Protein AF-A0A314LBD5-F1 (afdb_monomer)

Sequence (131 aa):
MSNSSIKSTTIFKVNVGLRESNPDAYTPKMISIGPYHNKKPQLGSMEKYKLLYLQRFLKRKTEIDVKSCISEIEKLKDEALKCYDDNLDSDIVVKFSQMLLLDGCFIVEFIRERCGRKPREEDEIINREWM

Secondary structure (DSSP, 8-state):
----------B-PPPHHHHHH-HHHHS-SS---SGGGTT-HHHHHHHHHHHHHHHHHHHH-TT--HHHHHHHHHHHHHHHHHTBSS---HHHHHHHHHHHHHHHHHHHHHHHHHTT-S-TT---SS-GGG-

Structure (mmCIF, N/CA/C/O backbone):
data_AF-A0A314LBD5-F1
#
_entry.id   AF-A0A314LBD5-F1
#
loop_
_atom_site.group_PDB
_atom_site.id
_atom_site.type_symbol
_atom_site.label_atom_id
_atom_site.label_alt_id
_atom_site.label_comp_id
_atom_site.label_asym_id
_atom_site.label_entity_id
_atom_site.label_seq_id
_atom_site.pdbx_PDB_ins_code
_atom_site.Cartn_x
_atom_site.Cartn_y
_atom_site.Cartn_z
_atom_site.occupancy
_atom_site.B_iso_or_equiv
_atom_site.auth_seq_id
_atom_site.auth_comp_id
_atom_site.auth_asym_id
_atom_site.auth_atom_id
_atom_site.pdbx_PDB_model_num
ATOM 1 N N . MET A 1 1 ? 36.199 -7.473 9.256 1.00 36.94 1 MET A N 1
ATOM 2 C CA . MET A 1 1 ? 35.581 -8.074 8.056 1.00 36.94 1 MET A CA 1
ATOM 3 C C . MET A 1 1 ? 34.086 -7.877 8.198 1.00 36.94 1 MET A C 1
ATOM 5 O O . MET A 1 1 ? 33.525 -8.327 9.187 1.00 36.94 1 MET A O 1
ATOM 9 N N . SER A 1 2 ? 33.485 -7.063 7.335 1.00 48.09 2 SER A N 1
ATOM 10 C CA . SER A 1 2 ? 32.067 -6.717 7.406 1.00 48.09 2 SER A CA 1
ATOM 11 C C . SER A 1 2 ? 31.220 -7.965 7.165 1.00 48.09 2 SER A C 1
ATOM 13 O O . SER A 1 2 ? 31.370 -8.633 6.144 1.00 48.09 2 SER A O 1
ATOM 15 N N . ASN A 1 3 ? 30.327 -8.274 8.107 1.00 44.84 3 ASN A N 1
ATOM 16 C CA . ASN A 1 3 ? 29.221 -9.197 7.877 1.00 44.84 3 ASN A CA 1
ATOM 17 C C . ASN A 1 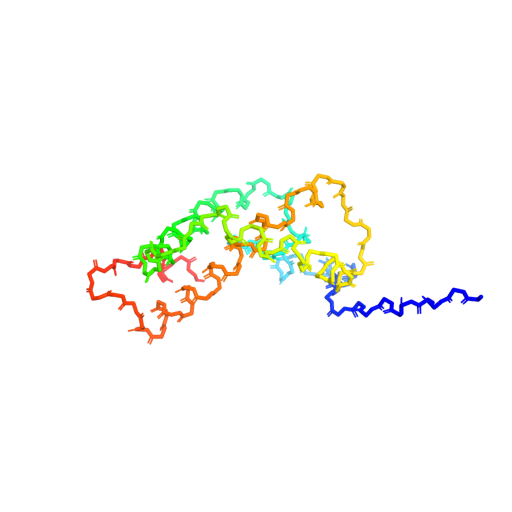3 ? 28.337 -8.572 6.792 1.00 44.84 3 ASN A C 1
ATOM 19 O O . ASN A 1 3 ? 27.473 -7.744 7.076 1.00 44.84 3 ASN A O 1
ATOM 23 N N . SER A 1 4 ? 28.609 -8.909 5.532 1.00 55.16 4 SER A N 1
ATOM 24 C CA . SER A 1 4 ? 27.705 -8.638 4.424 1.00 55.16 4 SER A CA 1
ATOM 25 C C . SER A 1 4 ? 26.430 -9.427 4.709 1.00 55.16 4 SER A C 1
ATOM 27 O O . SER A 1 4 ? 26.371 -10.638 4.512 1.00 55.16 4 SER A O 1
ATOM 29 N N . SER A 1 5 ? 25.432 -8.752 5.282 1.00 62.09 5 SER A N 1
ATOM 30 C CA . SER A 1 5 ? 24.070 -9.268 5.351 1.00 62.09 5 SER A CA 1
ATOM 31 C C . SER A 1 5 ? 23.662 -9.568 3.914 1.00 62.09 5 SER A C 1
ATOM 33 O O . SER A 1 5 ? 23.547 -8.652 3.100 1.00 62.09 5 SER A O 1
ATOM 35 N N . ILE A 1 6 ? 23.534 -10.854 3.588 1.00 58.91 6 ILE A N 1
ATOM 36 C CA . ILE A 1 6 ? 23.061 -11.306 2.283 1.00 58.91 6 ILE A CA 1
ATOM 37 C C . ILE A 1 6 ? 21.726 -10.601 2.036 1.00 58.91 6 ILE A C 1
ATOM 39 O O . ILE A 1 6 ? 20.779 -10.769 2.807 1.00 58.91 6 ILE A O 1
ATOM 43 N N . LYS A 1 7 ? 21.664 -9.775 0.987 1.00 63.12 7 LYS A N 1
ATOM 44 C CA . LYS A 1 7 ? 20.413 -9.177 0.521 1.00 63.12 7 LYS A CA 1
ATOM 45 C C . LYS A 1 7 ? 19.512 -10.335 0.086 1.00 63.12 7 LYS A C 1
ATOM 47 O O . LYS A 1 7 ? 19.768 -10.965 -0.935 1.00 63.12 7 LYS A O 1
ATOM 52 N N . SER A 1 8 ? 18.508 -10.670 0.895 1.00 76.06 8 SER A N 1
ATOM 53 C CA . SER A 1 8 ? 17.510 -11.682 0.545 1.00 76.06 8 SER A CA 1
ATOM 54 C C . SER A 1 8 ? 16.424 -11.017 -0.295 1.00 76.06 8 SER A C 1
ATOM 56 O O . SER A 1 8 ? 15.338 -10.698 0.184 1.00 76.06 8 SER A O 1
ATOM 58 N N . THR A 1 9 ? 16.758 -10.733 -1.553 1.00 87.88 9 THR A N 1
ATOM 59 C CA . THR A 1 9 ? 15.766 -10.286 -2.526 1.00 87.88 9 THR A CA 1
ATOM 60 C C . THR A 1 9 ? 14.771 -11.421 -2.764 1.00 87.88 9 THR A C 1
ATOM 62 O O . THR A 1 9 ? 15.164 -12.532 -3.119 1.00 87.88 9 THR A O 1
ATOM 65 N N . THR A 1 10 ? 13.481 -11.148 -2.585 1.00 92.94 10 THR A N 1
ATOM 66 C CA . THR A 1 10 ? 12.401 -12.142 -2.722 1.00 92.94 10 THR A CA 1
ATOM 67 C C . THR A 1 10 ? 11.248 -11.666 -3.606 1.00 92.94 10 THR A C 1
ATOM 69 O O . THR A 1 10 ? 10.443 -12.479 -4.052 1.00 92.94 10 THR A O 1
ATOM 72 N N . ILE A 1 11 ? 11.181 -10.367 -3.907 1.00 92.19 11 ILE A N 1
ATOM 73 C CA . ILE A 1 11 ? 10.164 -9.736 -4.744 1.00 92.19 11 ILE A CA 1
ATOM 74 C C . ILE A 1 11 ? 10.873 -9.102 -5.939 1.00 92.19 11 ILE A C 1
ATOM 76 O O . ILE A 1 11 ? 11.634 -8.146 -5.796 1.00 92.19 11 ILE A O 1
ATOM 80 N N . PHE A 1 12 ? 10.604 -9.636 -7.128 1.00 90.81 12 PHE A N 1
ATOM 81 C CA . PHE A 1 12 ? 11.258 -9.236 -8.373 1.00 90.81 12 PHE A CA 1
ATOM 82 C C . PHE A 1 12 ? 10.263 -8.572 -9.319 1.00 90.81 12 PHE A C 1
ATOM 84 O O . PHE A 1 12 ? 9.083 -8.934 -9.362 1.00 90.81 12 PHE A O 1
ATOM 91 N N . LYS A 1 13 ? 10.740 -7.619 -10.125 1.00 88.81 13 LYS A N 1
ATOM 92 C CA . LYS A 1 13 ? 9.973 -7.156 -11.284 1.00 88.81 13 LYS A CA 1
ATOM 93 C C . LYS A 1 13 ? 9.835 -8.291 -12.289 1.00 88.81 13 LYS A C 1
ATOM 95 O O . LYS A 1 13 ? 10.742 -9.099 -12.477 1.00 88.81 13 LYS A O 1
ATOM 100 N N . VAL A 1 14 ? 8.714 -8.292 -13.001 1.00 90.06 14 VAL A N 1
ATOM 101 C CA . VAL A 1 14 ? 8.562 -9.134 -14.188 1.00 90.06 14 VAL A CA 1
ATOM 102 C C . VAL A 1 14 ? 9.664 -8.776 -15.185 1.00 90.06 14 VAL A C 1
ATOM 104 O O . VAL A 1 14 ? 9.900 -7.594 -15.450 1.00 90.06 14 VAL A O 1
ATOM 107 N N . ASN A 1 15 ? 10.325 -9.801 -15.728 1.00 91.12 15 ASN A N 1
ATOM 108 C CA . ASN A 1 15 ? 11.359 -9.645 -16.744 1.00 91.12 15 ASN A CA 1
ATOM 109 C C . ASN A 1 15 ? 10.863 -8.770 -17.910 1.00 91.12 15 ASN A C 1
ATOM 111 O O . ASN A 1 15 ? 9.717 -8.896 -18.346 1.00 91.12 15 ASN A O 1
ATOM 115 N N . VAL A 1 16 ? 11.740 -7.903 -18.424 1.00 90.75 16 VAL A N 1
ATOM 116 C CA . VAL A 1 16 ? 11.403 -6.925 -19.469 1.00 90.75 16 VAL A CA 1
ATOM 117 C C . VAL A 1 16 ? 10.833 -7.595 -20.719 1.00 90.75 16 VAL A C 1
ATOM 119 O O . VAL A 1 16 ? 9.788 -7.163 -21.187 1.00 90.75 16 VAL A O 1
ATOM 122 N N . GLY A 1 17 ? 11.420 -8.699 -21.192 1.00 94.81 17 GLY A N 1
ATOM 123 C CA . GLY A 1 17 ? 10.932 -9.396 -22.386 1.00 94.81 17 GLY A CA 1
ATOM 124 C C . GLY A 1 17 ? 9.530 -9.986 -22.203 1.00 94.81 17 GLY A C 1
ATOM 125 O O . GLY A 1 17 ? 8.688 -9.870 -23.092 1.00 94.81 17 GLY A O 1
ATOM 126 N N . LEU A 1 18 ? 9.231 -10.544 -21.021 1.00 94.12 18 LEU A N 1
ATOM 127 C CA . LEU A 1 18 ? 7.871 -10.994 -20.698 1.00 94.12 18 LEU A CA 1
ATOM 128 C C . LEU A 1 18 ? 6.908 -9.806 -20.688 1.00 94.12 18 LEU A C 1
ATOM 130 O O . LEU A 1 18 ? 5.863 -9.844 -21.337 1.00 94.12 18 LEU A O 1
ATOM 134 N N . ARG A 1 19 ? 7.293 -8.718 -20.017 1.00 92.25 19 ARG A N 1
ATOM 135 C CA . ARG A 1 19 ? 6.474 -7.511 -19.936 1.00 92.25 19 ARG A CA 1
ATOM 136 C C . ARG A 1 19 ? 6.194 -6.890 -21.304 1.00 92.25 19 ARG A C 1
ATOM 138 O O . ARG A 1 19 ? 5.077 -6.445 -21.525 1.00 92.25 19 ARG A O 1
ATOM 145 N N . GLU A 1 20 ? 7.171 -6.859 -22.200 1.00 94.31 20 GLU A N 1
ATOM 146 C CA . GLU A 1 20 ? 7.029 -6.317 -23.555 1.00 94.31 20 GLU A CA 1
ATOM 147 C C . GLU A 1 20 ? 6.177 -7.214 -24.455 1.00 94.31 20 GLU A C 1
ATOM 149 O O . GLU A 1 20 ? 5.410 -6.701 -25.266 1.00 94.31 20 GLU A O 1
ATOM 154 N N . SER A 1 21 ? 6.249 -8.538 -24.278 1.00 96.56 21 SER A N 1
ATOM 155 C CA . SER A 1 21 ? 5.423 -9.477 -25.046 1.00 96.56 21 SER A CA 1
ATOM 156 C C . SER A 1 21 ? 3.929 -9.392 -24.717 1.00 96.56 21 SER A C 1
ATOM 158 O O . SER A 1 21 ? 3.098 -9.612 -25.596 1.00 96.56 21 SER A O 1
ATOM 160 N N . ASN A 1 22 ? 3.571 -9.058 -23.470 1.00 93.75 22 ASN A N 1
ATOM 161 C CA . ASN A 1 22 ? 2.181 -8.813 -23.080 1.00 93.75 22 ASN A CA 1
ATOM 162 C C . ASN A 1 22 ? 2.064 -7.771 -21.947 1.00 93.75 22 ASN A C 1
ATOM 164 O O . ASN A 1 22 ? 1.885 -8.134 -20.780 1.00 93.75 22 ASN A O 1
ATOM 168 N N . PRO A 1 23 ? 2.113 -6.466 -22.261 1.00 90.56 23 PRO A N 1
ATOM 169 C CA . PRO A 1 23 ? 2.098 -5.407 -21.251 1.00 90.56 23 PRO A CA 1
ATOM 170 C C . PRO A 1 23 ? 0.864 -5.410 -20.341 1.00 90.56 23 PRO A C 1
ATOM 172 O O . PRO A 1 23 ? 0.972 -5.052 -19.162 1.00 90.56 23 PRO A O 1
ATOM 175 N N . ASP A 1 24 ? -0.286 -5.834 -20.866 1.00 88.75 24 ASP A N 1
ATOM 176 C CA . ASP A 1 24 ? -1.571 -5.837 -20.162 1.00 88.75 24 ASP A CA 1
ATOM 177 C C . ASP A 1 24 ? -1.695 -6.966 -19.137 1.00 88.75 24 ASP A C 1
ATOM 179 O O . ASP A 1 24 ? -2.471 -6.843 -18.188 1.00 88.75 24 ASP A O 1
ATOM 183 N N . ALA A 1 25 ? -0.927 -8.050 -19.295 1.00 90.44 25 ALA A N 1
ATOM 184 C CA . ALA A 1 25 ? -0.866 -9.135 -18.316 1.00 90.44 25 ALA A CA 1
ATOM 185 C C . ALA A 1 25 ? -0.071 -8.750 -17.058 1.00 90.44 25 ALA A C 1
ATOM 187 O O . ALA A 1 25 ? -0.308 -9.297 -15.983 1.00 90.44 25 ALA A O 1
ATOM 188 N N . TYR A 1 26 ? 0.863 -7.803 -17.182 1.00 90.00 26 TYR A N 1
ATOM 189 C CA . TYR A 1 26 ? 1.807 -7.446 -16.116 1.00 90.00 26 TYR A CA 1
ATOM 190 C C . TYR A 1 26 ? 1.652 -6.010 -15.608 1.00 90.00 26 TYR A C 1
ATOM 192 O O . TYR A 1 26 ? 2.407 -5.565 -14.741 1.00 90.00 26 TYR A O 1
ATOM 200 N N . THR A 1 27 ? 0.695 -5.257 -16.148 1.00 87.19 27 THR A N 1
ATOM 201 C CA . THR A 1 27 ? 0.347 -3.925 -15.656 1.00 87.19 27 THR A CA 1
ATOM 202 C C . THR A 1 27 ? -0.947 -4.024 -14.855 1.00 87.19 27 THR A C 1
ATOM 204 O O . THR A 1 27 ? -1.972 -4.407 -15.421 1.00 87.19 27 THR A O 1
ATOM 207 N N . PRO A 1 28 ? -0.943 -3.665 -13.557 1.00 86.94 28 PRO A N 1
ATOM 208 C CA . PRO A 1 28 ? -2.170 -3.621 -12.778 1.00 86.94 28 PRO A CA 1
ATOM 209 C C . PRO A 1 28 ? -3.213 -2.737 -13.464 1.00 86.94 28 PRO A C 1
ATOM 211 O O . PRO A 1 28 ? -2.909 -1.610 -13.856 1.00 86.94 28 PRO A O 1
ATOM 214 N N . LYS A 1 29 ? -4.435 -3.255 -13.609 1.00 81.88 29 LYS A N 1
ATOM 215 C CA . LYS A 1 29 ? -5.559 -2.532 -14.229 1.00 81.88 29 LYS A CA 1
ATOM 216 C C . LYS A 1 29 ? -6.381 -1.743 -13.216 1.00 81.88 29 LYS A C 1
ATOM 218 O O . LYS A 1 29 ? -6.957 -0.719 -13.561 1.00 81.88 29 LYS A O 1
ATOM 223 N N . MET A 1 30 ? -6.418 -2.227 -11.975 1.00 80.62 30 MET A N 1
ATOM 224 C CA . MET A 1 30 ? -7.27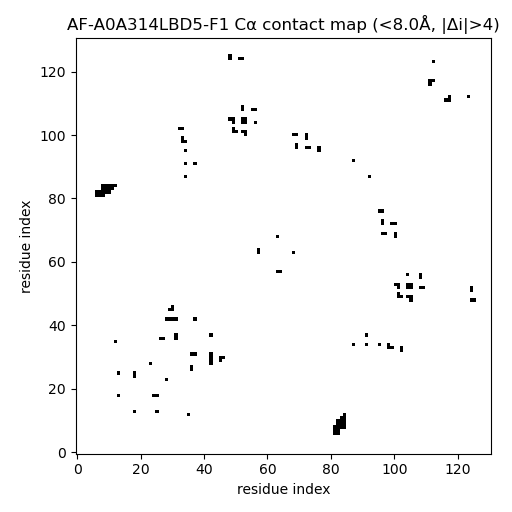1 -1.689 -10.922 1.00 80.62 30 MET A CA 1
ATOM 225 C C . MET A 1 30 ? -6.440 -1.150 -9.755 1.00 80.62 30 MET A C 1
ATOM 227 O O . MET A 1 30 ? -6.390 0.052 -9.540 1.00 80.62 30 MET A O 1
ATOM 231 N N . ILE A 1 31 ? -5.738 -2.007 -9.012 1.00 85.00 31 ILE A N 1
ATOM 232 C CA . ILE A 1 31 ? -4.997 -1.603 -7.808 1.00 85.00 31 ILE A CA 1
ATOM 233 C C . ILE A 1 31 ? -3.524 -1.994 -7.937 1.00 85.00 31 ILE A C 1
ATOM 235 O O . ILE A 1 31 ? -3.208 -3.138 -8.256 1.00 85.00 31 ILE A O 1
ATOM 239 N N . SER A 1 32 ? -2.628 -1.038 -7.678 1.00 88.25 32 SER A N 1
ATOM 240 C CA . SER A 1 32 ? -1.195 -1.299 -7.493 1.00 88.25 32 SER A CA 1
ATOM 241 C C . SER A 1 32 ? -0.953 -1.882 -6.108 1.00 88.25 32 SER A C 1
ATOM 243 O O . SER A 1 32 ? -1.510 -1.362 -5.147 1.00 88.25 32 SER A O 1
ATOM 245 N N . ILE A 1 33 ? -0.076 -2.875 -5.989 1.00 89.62 33 ILE A N 1
ATOM 246 C CA . ILE A 1 33 ? 0.450 -3.347 -4.705 1.00 89.62 33 ILE A CA 1
ATOM 247 C C . ILE A 1 33 ? 1.969 -3.261 -4.761 1.00 89.62 33 ILE A C 1
ATOM 249 O O . ILE A 1 33 ? 2.598 -3.745 -5.706 1.00 89.62 33 ILE A O 1
ATOM 253 N N . GLY A 1 34 ? 2.545 -2.633 -3.748 1.00 90.25 34 GLY A N 1
ATOM 254 C CA . GLY A 1 34 ? 3.969 -2.425 -3.619 1.00 90.25 34 GLY A CA 1
ATOM 255 C C . GLY A 1 34 ? 4.536 -1.354 -4.561 1.00 90.25 34 GLY A C 1
ATOM 256 O O . GLY A 1 34 ? 3.828 -0.695 -5.333 1.00 90.25 34 GLY A O 1
ATOM 257 N N . PRO A 1 35 ? 5.864 -1.170 -4.506 1.00 89.12 35 PRO A N 1
ATOM 258 C CA . PRO A 1 35 ? 6.551 -0.021 -5.087 1.00 89.12 35 PRO A CA 1
ATOM 259 C C . PRO A 1 35 ? 6.698 -0.075 -6.612 1.00 89.12 35 PRO A C 1
ATOM 261 O O . PRO A 1 35 ? 6.907 0.961 -7.243 1.00 89.12 35 PRO A O 1
ATOM 264 N N . TYR A 1 36 ? 6.584 -1.249 -7.239 1.00 88.19 36 TYR A N 1
ATOM 265 C CA . TYR A 1 36 ? 6.918 -1.432 -8.657 1.00 88.19 36 TYR A CA 1
ATOM 266 C C . TYR A 1 36 ? 5.927 -0.821 -9.653 1.00 88.19 36 TYR A C 1
ATOM 268 O O . TYR A 1 36 ? 6.283 -0.622 -10.818 1.00 88.19 36 TYR A O 1
ATOM 276 N N . HIS A 1 37 ? 4.717 -0.472 -9.213 1.00 79.31 37 HIS A N 1
ATOM 277 C CA . HIS A 1 37 ? 3.680 0.094 -10.082 1.00 79.31 37 HIS A CA 1
ATOM 278 C C . HIS A 1 37 ? 3.203 1.494 -9.644 1.00 79.31 37 HIS A C 1
ATOM 280 O O . HIS A 1 37 ? 2.272 2.042 -10.231 1.00 79.31 37 HIS A O 1
ATOM 286 N N . ASN A 1 38 ? 3.904 2.136 -8.700 1.00 64.19 38 ASN A N 1
ATOM 287 C CA . ASN A 1 38 ? 3.480 3.367 -8.018 1.00 64.19 38 ASN A CA 1
ATOM 288 C C . ASN A 1 38 ? 3.582 4.681 -8.842 1.00 64.19 38 ASN A C 1
ATOM 290 O O . ASN A 1 38 ? 3.518 5.774 -8.289 1.00 64.19 38 ASN A O 1
ATOM 294 N N . LYS A 1 39 ? 3.779 4.614 -10.167 1.00 61.00 39 LYS A N 1
ATOM 295 C CA . LYS A 1 39 ? 4.040 5.791 -11.033 1.00 61.00 39 LYS A CA 1
ATOM 296 C C . LYS A 1 39 ? 3.034 5.985 -12.175 1.00 61.00 39 LYS A C 1
ATOM 298 O O . LYS A 1 39 ? 3.310 6.710 -13.126 1.00 61.00 39 LYS A O 1
ATOM 303 N N . LYS A 1 40 ? 1.872 5.331 -12.129 1.00 61.94 40 LYS A N 1
ATOM 304 C CA . LYS A 1 40 ? 0.866 5.411 -13.200 1.00 61.94 40 LYS A CA 1
ATOM 305 C C . LYS A 1 40 ? -0.318 6.282 -12.745 1.00 61.94 40 LYS A C 1
ATOM 307 O O . LYS A 1 40 ? -1.049 5.846 -11.859 1.00 61.94 40 LYS A O 1
ATOM 312 N N . PRO A 1 41 ? -0.555 7.467 -13.348 1.00 57.06 41 PRO A N 1
ATOM 313 C CA . PRO A 1 41 ? -1.658 8.365 -12.974 1.00 57.06 41 PRO A CA 1
ATOM 314 C C . PRO A 1 41 ? -3.028 7.677 -12.976 1.00 57.06 41 PRO A C 1
ATOM 316 O O . PRO A 1 41 ? -3.852 7.935 -12.104 1.00 57.06 41 PRO A O 1
ATOM 319 N N . GLN A 1 42 ? -3.230 6.729 -13.898 1.00 56.56 42 GLN A N 1
ATOM 320 C CA . GLN A 1 42 ? -4.442 5.910 -13.997 1.00 56.56 42 GLN A CA 1
ATOM 321 C C . GLN A 1 42 ? -4.740 5.045 -12.754 1.00 56.56 42 GLN A C 1
ATOM 323 O O . GLN A 1 42 ? -5.886 4.667 -12.546 1.00 56.56 42 GLN A O 1
ATOM 328 N N . LEU A 1 43 ? -3.744 4.761 -11.905 1.00 59.69 43 LEU A N 1
ATOM 329 C CA . LEU A 1 43 ? -3.917 3.998 -10.659 1.00 59.69 43 LEU A CA 1
ATOM 330 C C . LEU A 1 43 ? -4.233 4.900 -9.455 1.00 59.69 43 LEU A C 1
ATOM 332 O O . LEU A 1 43 ? -4.728 4.418 -8.438 1.00 59.69 43 LEU A O 1
ATOM 336 N N . GLY A 1 44 ? -4.025 6.217 -9.577 1.00 62.38 44 GLY A N 1
ATOM 337 C CA . GLY A 1 44 ? -4.276 7.179 -8.501 1.00 62.38 44 GLY A CA 1
ATOM 338 C C . GLY A 1 44 ? -5.747 7.247 -8.084 1.00 62.38 44 GLY A C 1
ATOM 339 O O . GLY A 1 44 ? -6.050 7.409 -6.904 1.00 62.38 44 GLY A O 1
ATOM 340 N N . SER A 1 45 ? -6.676 7.030 -9.023 1.00 62.50 45 SER A N 1
ATOM 341 C CA . SER A 1 45 ? -8.112 6.962 -8.722 1.00 62.50 45 SER A CA 1
ATOM 342 C C . SER A 1 45 ? -8.484 5.785 -7.820 1.00 62.50 45 SER A C 1
AT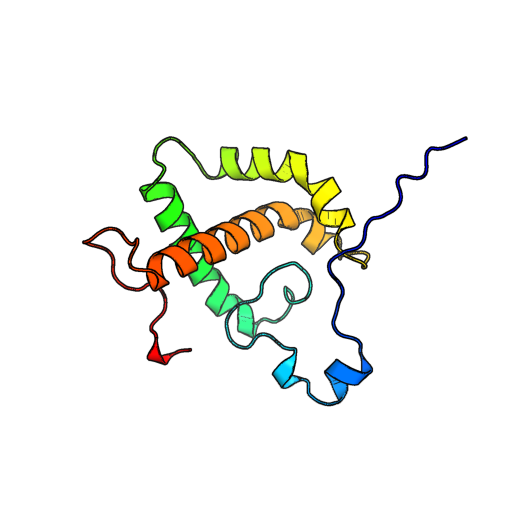OM 344 O O . SER A 1 45 ? -9.535 5.845 -7.182 1.00 62.50 45 SER A O 1
ATOM 346 N N . MET A 1 46 ? -7.646 4.745 -7.745 1.00 72.88 46 MET A N 1
ATOM 347 C CA . MET A 1 46 ? -7.928 3.525 -6.986 1.00 72.88 46 MET A CA 1
ATOM 348 C C . MET A 1 46 ? -7.244 3.484 -5.613 1.00 72.88 46 MET A C 1
ATOM 350 O O . MET A 1 46 ? -7.703 2.763 -4.727 1.00 72.88 46 MET A O 1
ATOM 354 N N . GLU A 1 47 ? -6.248 4.342 -5.369 1.00 79.06 47 GLU A N 1
ATOM 355 C CA . GLU A 1 47 ? -5.653 4.548 -4.036 1.00 79.06 47 GLU A CA 1
ATOM 356 C C . GLU A 1 47 ? -6.693 5.003 -2.997 1.00 79.06 47 GLU A C 1
ATOM 358 O O . GLU A 1 47 ? -6.606 4.652 -1.818 1.00 79.06 47 GLU A O 1
ATOM 363 N N . LYS A 1 48 ? -7.754 5.698 -3.435 1.00 86.12 48 LYS A N 1
ATOM 364 C CA . LYS A 1 48 ? -8.879 6.070 -2.562 1.00 86.12 48 LYS A CA 1
ATOM 365 C C . LYS A 1 48 ? -9.548 4.852 -1.915 1.00 86.12 48 LYS A C 1
ATOM 367 O O . LYS A 1 48 ? -9.985 4.943 -0.772 1.00 86.12 48 LYS A O 1
ATOM 372 N N . TYR A 1 49 ? -9.606 3.707 -2.602 1.00 88.69 49 TYR A N 1
ATOM 373 C CA . TYR A 1 49 ? -10.208 2.499 -2.036 1.00 88.69 49 TYR A CA 1
ATOM 374 C C . TYR A 1 49 ? -9.333 1.916 -0.932 1.00 88.69 49 TYR A C 1
ATOM 376 O O . TYR A 1 49 ? -9.868 1.491 0.087 1.00 88.69 49 TYR A O 1
ATOM 384 N N . LYS A 1 50 ? -8.001 1.979 -1.054 1.00 92.38 50 LYS A N 1
ATOM 385 C CA . LYS A 1 50 ? -7.106 1.561 0.036 1.00 92.38 50 LYS A CA 1
ATOM 386 C C . LYS A 1 50 ? -7.316 2.398 1.297 1.00 92.38 50 LYS A C 1
ATOM 388 O O . LYS A 1 50 ? -7.315 1.849 2.394 1.00 92.38 50 LYS A O 1
ATOM 393 N N . LEU A 1 51 ? -7.580 3.701 1.151 1.00 92.31 51 LEU A N 1
ATOM 394 C CA . LEU A 1 51 ? -7.945 4.563 2.281 1.00 92.31 51 LEU A CA 1
ATOM 395 C C . LEU A 1 51 ? -9.271 4.142 2.929 1.00 92.31 51 LEU A C 1
ATOM 397 O O . LEU A 1 51 ? -9.347 4.094 4.155 1.00 92.31 51 LEU A O 1
ATOM 401 N N . LEU A 1 52 ? -10.292 3.789 2.139 1.00 92.31 52 LEU A N 1
ATOM 402 C CA . LEU A 1 52 ? -11.558 3.264 2.673 1.00 92.31 52 LEU A CA 1
ATOM 403 C C . LEU A 1 52 ? -11.340 1.952 3.445 1.00 92.31 52 LEU A C 1
ATOM 405 O O . LEU A 1 52 ? -11.900 1.763 4.525 1.00 92.31 52 LEU A O 1
ATOM 409 N N . TYR A 1 53 ? -10.476 1.071 2.940 1.00 93.56 53 TYR A N 1
ATOM 410 C CA . TYR A 1 53 ? -10.115 -0.164 3.634 1.00 93.56 53 TYR A CA 1
ATOM 411 C C . TYR A 1 53 ? -9.297 0.079 4.911 1.00 93.56 53 TYR A C 1
ATOM 413 O O . TYR A 1 53 ? -9.552 -0.571 5.922 1.00 93.56 53 TYR A O 1
ATOM 421 N N . LEU A 1 54 ? -8.385 1.055 4.926 1.00 94.94 54 LEU A N 1
ATOM 422 C CA . LEU A 1 54 ? -7.710 1.489 6.153 1.00 94.94 54 LEU A CA 1
ATOM 423 C C . LEU A 1 54 ? -8.717 2.02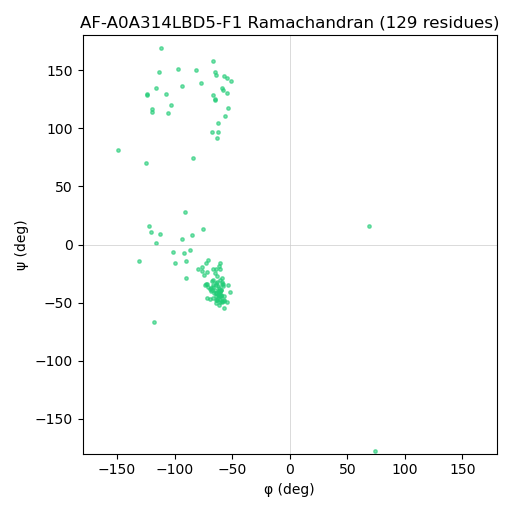3 7.183 1.00 94.94 54 LEU A C 1
ATOM 425 O O . LEU A 1 54 ? -8.654 1.654 8.352 1.00 94.94 54 LEU A O 1
ATOM 429 N N . GLN A 1 55 ? -9.681 2.849 6.767 1.00 92.56 55 GLN A N 1
ATOM 430 C CA . GLN A 1 55 ? -10.731 3.346 7.663 1.00 92.56 55 GLN A CA 1
ATOM 431 C C . GLN A 1 55 ? -11.555 2.202 8.259 1.00 92.56 55 GLN A C 1
ATOM 433 O O . GLN A 1 55 ? -11.813 2.198 9.461 1.00 92.56 55 GLN A O 1
ATOM 438 N N . ARG A 1 56 ? -11.933 1.213 7.443 1.00 91.25 56 ARG A N 1
ATOM 439 C CA . ARG A 1 56 ? -12.620 -0.001 7.904 1.00 91.25 56 ARG A CA 1
ATOM 440 C C . ARG A 1 56 ? -11.784 -0.778 8.923 1.00 91.25 56 ARG A C 1
ATOM 442 O O . ARG A 1 56 ? -12.297 -1.155 9.976 1.00 91.25 56 ARG A O 1
ATOM 449 N N . PHE A 1 57 ? -10.492 -0.962 8.653 1.00 92.81 57 PHE A N 1
ATOM 450 C CA . PHE A 1 57 ? -9.569 -1.602 9.589 1.00 92.81 57 PHE A CA 1
ATOM 451 C C . PHE A 1 57 ? -9.526 -0.873 10.942 1.00 92.81 57 PHE A C 1
ATOM 453 O O . PHE A 1 57 ? -9.668 -1.512 11.986 1.00 92.81 57 PHE A O 1
ATOM 460 N N . LEU A 1 58 ? -9.397 0.457 10.934 1.00 93.25 58 LEU A N 1
ATOM 461 C CA . LEU A 1 58 ? -9.314 1.278 12.148 1.00 93.25 58 LEU A CA 1
ATOM 462 C C . LEU A 1 58 ? -10.637 1.325 12.924 1.00 93.25 58 LEU A C 1
ATOM 464 O O . LEU A 1 58 ? -10.627 1.220 14.146 1.00 93.25 58 LEU A O 1
ATOM 468 N N . LYS A 1 59 ? -11.789 1.384 12.241 1.00 90.62 59 LYS A N 1
ATOM 469 C CA . LYS A 1 59 ? -13.110 1.266 12.890 1.00 90.62 59 LYS A CA 1
ATOM 470 C C . LYS A 1 59 ? -13.254 -0.044 13.663 1.00 90.62 59 LYS A C 1
ATOM 472 O O . LYS A 1 59 ? -13.865 -0.077 14.725 1.00 90.62 59 LYS A O 1
ATOM 477 N N . ARG A 1 60 ? -12.670 -1.125 13.141 1.00 88.12 60 ARG A N 1
ATOM 478 C CA . ARG A 1 60 ? -12.658 -2.446 13.782 1.00 88.12 60 ARG A CA 1
ATOM 479 C C . ARG A 1 60 ? -11.607 -2.568 14.893 1.00 88.12 60 ARG A C 1
ATOM 481 O O . ARG A 1 60 ? -11.712 -3.465 15.729 1.00 88.12 60 ARG A O 1
ATOM 488 N N . LYS A 1 61 ? -10.578 -1.720 14.890 1.00 88.81 61 LYS A N 1
ATOM 489 C CA . LYS A 1 61 ? -9.458 -1.710 15.841 1.00 88.81 61 LYS A CA 1
ATOM 490 C C . LYS A 1 61 ? -9.340 -0.335 16.495 1.00 88.81 61 LYS A C 1
ATOM 492 O O . LYS A 1 61 ? -8.387 0.393 16.256 1.00 88.81 61 LYS A O 1
ATOM 497 N N . THR A 1 62 ? -10.308 -0.017 17.350 1.00 84.50 62 THR A N 1
ATOM 498 C CA . THR A 1 62 ? -10.474 1.306 17.980 1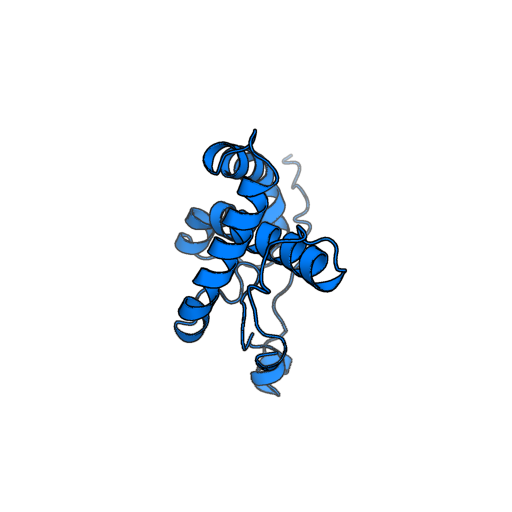.00 84.50 62 THR A CA 1
ATOM 499 C C . THR A 1 62 ? -9.306 1.750 18.863 1.00 84.50 62 THR A C 1
ATOM 501 O O . THR A 1 62 ? -9.186 2.932 19.156 1.00 84.50 62 THR A O 1
ATOM 504 N N . GLU A 1 63 ? -8.452 0.821 19.291 1.00 92.25 63 GLU A N 1
ATOM 505 C CA . GLU A 1 63 ? -7.272 1.093 20.124 1.00 92.25 63 GLU A CA 1
ATOM 506 C C . GLU A 1 63 ? -6.023 1.466 19.310 1.00 92.25 63 GLU A C 1
ATOM 508 O O . GLU A 1 63 ? -4.985 1.781 19.886 1.00 92.25 63 GLU A O 1
ATOM 513 N N . ILE A 1 64 ? -6.093 1.406 17.977 1.00 93.12 64 ILE A N 1
ATOM 514 C CA . ILE A 1 64 ? -4.954 1.632 17.086 1.00 93.12 64 ILE A CA 1
ATOM 515 C C . ILE A 1 64 ? -5.230 2.867 16.229 1.00 93.12 64 ILE A C 1
ATOM 517 O O . ILE A 1 64 ? -6.306 3.002 15.649 1.00 93.12 64 ILE A O 1
ATOM 521 N N . ASP A 1 65 ? -4.235 3.744 16.097 1.00 94.62 65 ASP A N 1
ATOM 522 C CA . ASP A 1 65 ? -4.273 4.871 15.167 1.00 94.62 65 ASP A CA 1
ATOM 523 C C . ASP A 1 65 ? -3.262 4.718 14.017 1.00 94.62 65 ASP A C 1
ATOM 525 O O . ASP A 1 65 ? -2.380 3.855 14.011 1.00 94.62 65 ASP A O 1
ATOM 529 N N . VAL A 1 66 ? -3.396 5.583 13.008 1.00 96.00 66 VAL A N 1
ATOM 530 C CA . VAL A 1 66 ? -2.522 5.577 11.824 1.00 96.00 66 VAL A CA 1
ATOM 531 C C . VAL A 1 66 ? -1.056 5.789 12.200 1.00 96.00 66 VAL A C 1
ATOM 533 O O . VAL A 1 66 ? -0.182 5.156 11.613 1.00 96.00 66 VAL A O 1
ATOM 536 N N . LYS A 1 67 ? -0.768 6.670 13.165 1.00 96.38 67 LYS A N 1
ATOM 537 C CA . LYS A 1 67 ? 0.610 6.997 13.557 1.00 96.38 67 LYS A CA 1
ATOM 538 C C . LYS A 1 67 ? 1.298 5.789 14.181 1.00 96.38 67 LYS A C 1
ATOM 540 O O . LYS A 1 67 ? 2.442 5.508 13.842 1.00 96.38 67 LYS A O 1
ATOM 545 N N . SER A 1 68 ? 0.582 5.059 15.025 1.00 95.81 68 SER A N 1
ATOM 546 C CA . SER A 1 68 ? 1.045 3.831 15.663 1.00 95.81 68 SER A CA 1
ATOM 547 C C . SER A 1 68 ? 1.327 2.759 14.614 1.00 95.81 68 SER A C 1
ATOM 549 O O . SER A 1 68 ? 2.416 2.194 14.601 1.00 95.81 68 SER A O 1
ATOM 551 N N . CYS A 1 69 ? 0.413 2.558 13.655 1.00 96.50 69 CYS A N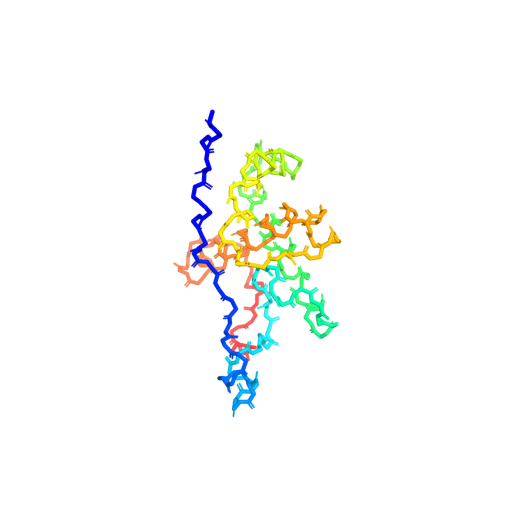 1
ATOM 552 C CA . CYS A 1 69 ? 0.642 1.645 12.531 1.00 96.50 69 CYS A CA 1
ATOM 553 C C . CYS A 1 69 ? 1.901 2.002 11.729 1.00 96.50 69 CYS A C 1
ATOM 555 O O . CYS A 1 69 ? 2.725 1.132 11.454 1.00 96.50 69 CYS A O 1
ATOM 557 N N . ILE A 1 70 ? 2.060 3.277 11.360 1.00 97.12 70 ILE A N 1
ATOM 558 C CA . ILE A 1 70 ? 3.244 3.741 10.629 1.00 97.12 70 ILE A CA 1
ATOM 559 C C . ILE A 1 70 ? 4.507 3.521 11.460 1.00 97.12 70 ILE A C 1
ATOM 561 O O . ILE A 1 70 ? 5.494 3.039 10.918 1.00 97.12 70 ILE A O 1
ATOM 565 N N . 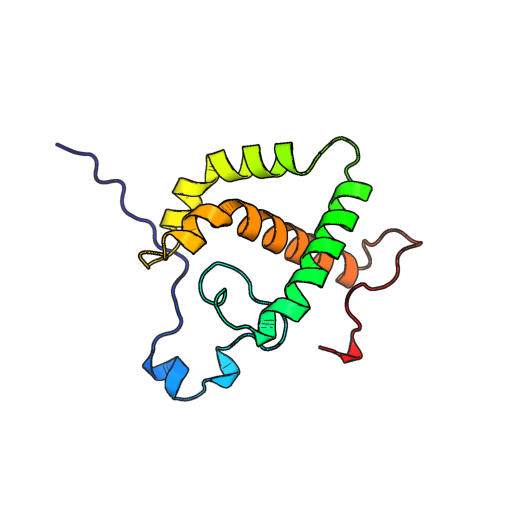SER A 1 71 ? 4.479 3.813 12.762 1.00 97.06 71 SER A N 1
ATOM 566 C CA . SER A 1 71 ? 5.635 3.610 13.634 1.00 97.06 71 SER A CA 1
ATOM 567 C C . SER A 1 71 ? 6.063 2.145 13.708 1.00 97.06 71 SER A C 1
ATOM 569 O O . SER A 1 71 ? 7.263 1.888 13.718 1.00 97.06 71 SER A O 1
ATOM 571 N N . GLU A 1 72 ? 5.128 1.193 13.749 1.00 96.38 72 GLU A N 1
ATOM 572 C CA . GLU A 1 72 ? 5.468 -0.235 13.709 1.00 96.38 72 GLU A CA 1
ATOM 573 C C . GLU A 1 72 ? 6.033 -0.654 12.347 1.00 96.38 72 GLU A C 1
ATOM 575 O O . GLU A 1 72 ? 7.009 -1.399 12.287 1.00 96.38 72 GLU A O 1
ATOM 580 N N . ILE A 1 73 ? 5.476 -0.140 11.248 1.00 96.88 73 ILE A N 1
ATOM 581 C CA . ILE A 1 73 ? 5.968 -0.441 9.897 1.00 96.88 73 ILE A CA 1
ATOM 582 C C . ILE A 1 73 ? 7.361 0.151 9.664 1.00 96.88 73 ILE A C 1
ATOM 584 O O . ILE A 1 73 ? 8.205 -0.513 9.070 1.00 96.88 73 ILE A O 1
ATOM 588 N N . GLU A 1 74 ? 7.640 1.360 10.158 1.00 97.00 74 GLU A N 1
ATOM 589 C CA . GLU A 1 74 ? 8.963 1.991 10.046 1.00 97.00 74 GLU A CA 1
ATOM 590 C C . GLU A 1 74 ? 10.063 1.133 10.688 1.00 97.00 74 GLU A C 1
ATOM 592 O O . GLU A 1 74 ? 11.158 1.045 10.142 1.00 97.00 74 GLU A O 1
ATOM 597 N N . LYS A 1 75 ? 9.772 0.410 11.781 1.00 97.06 75 LYS A N 1
ATOM 598 C CA . LYS A 1 75 ? 10.735 -0.530 12.392 1.00 97.06 75 LYS A CA 1
ATOM 599 C C . LYS A 1 75 ? 11.106 -1.692 11.464 1.00 97.06 75 LYS A C 1
ATOM 601 O O . LYS A 1 75 ? 12.189 -2.251 11.598 1.00 97.06 75 LYS A O 1
ATOM 606 N N . LEU A 1 76 ? 10.212 -2.060 10.546 1.00 95.06 76 LEU A N 1
ATOM 607 C CA . LEU A 1 76 ? 10.375 -3.165 9.594 1.00 95.06 76 LEU A CA 1
ATOM 608 C C . LEU A 1 76 ? 10.767 -2.687 8.188 1.00 95.06 76 LEU A C 1
ATOM 610 O O . LEU A 1 76 ? 11.040 -3.505 7.309 1.00 95.06 76 LEU A O 1
ATOM 614 N N . LYS A 1 77 ? 10.791 -1.371 7.956 1.00 94.19 77 LYS A N 1
ATOM 615 C CA . LYS A 1 77 ? 10.984 -0.755 6.640 1.00 94.19 77 LYS A CA 1
ATOM 616 C C . LYS A 1 77 ? 12.252 -1.231 5.950 1.00 94.19 77 LYS A C 1
ATOM 618 O O . LYS A 1 77 ? 12.192 -1.636 4.793 1.00 94.19 77 LYS A O 1
ATOM 623 N N . ASP A 1 78 ? 13.378 -1.202 6.653 1.00 92.31 78 ASP A N 1
ATOM 624 C CA . ASP A 1 78 ? 14.674 -1.561 6.074 1.00 92.31 78 ASP A CA 1
ATOM 625 C C . ASP A 1 78 ? 14.745 -3.043 5.694 1.00 92.31 78 ASP A C 1
ATOM 627 O O . ASP A 1 78 ? 15.359 -3.398 4.690 1.00 92.31 78 ASP A O 1
ATOM 631 N N . GLU A 1 79 ? 14.100 -3.919 6.467 1.00 92.69 79 GLU A N 1
ATOM 632 C CA . GLU A 1 79 ? 13.991 -5.340 6.136 1.00 92.69 79 GLU A CA 1
ATOM 633 C C . GLU A 1 79 ? 13.087 -5.549 4.919 1.00 92.69 79 GLU A C 1
ATOM 635 O O . GLU A 1 79 ? 13.482 -6.208 3.960 1.00 92.69 79 GLU A O 1
ATOM 640 N N . ALA A 1 80 ? 11.921 -4.903 4.902 1.00 93.44 80 ALA A N 1
ATOM 641 C CA . ALA A 1 80 ? 10.994 -4.975 3.782 1.00 93.44 80 ALA A CA 1
ATOM 642 C C . ALA A 1 80 ? 11.593 -4.413 2.479 1.00 93.44 80 ALA A C 1
ATOM 644 O O . ALA A 1 80 ? 11.346 -4.964 1.409 1.00 93.44 80 ALA A O 1
ATOM 645 N N . LEU A 1 81 ? 12.413 -3.357 2.542 1.00 92.50 81 LEU A N 1
ATOM 646 C CA . LEU A 1 81 ? 13.116 -2.806 1.379 1.00 92.50 81 LEU A CA 1
ATOM 647 C C . LEU A 1 81 ? 14.125 -3.798 0.786 1.00 92.50 81 LEU A C 1
ATOM 649 O O . LEU A 1 81 ? 14.266 -3.853 -0.435 1.00 92.50 81 LEU A O 1
ATOM 653 N N . LYS A 1 82 ? 14.788 -4.618 1.614 1.00 92.00 82 LYS A N 1
ATOM 654 C CA . LYS A 1 82 ? 15.734 -5.646 1.137 1.00 92.00 82 LYS A CA 1
ATOM 655 C C . LYS A 1 82 ? 15.060 -6.732 0.305 1.00 92.00 82 LYS A C 1
ATOM 657 O O . LYS A 1 82 ? 15.737 -7.339 -0.521 1.00 92.00 82 LYS A O 1
ATOM 662 N N . CYS A 1 83 ? 13.758 -6.950 0.490 1.00 92.88 83 CYS A N 1
ATOM 663 C CA . CYS A 1 83 ? 12.998 -7.911 -0.301 1.00 92.88 83 CYS A CA 1
ATOM 664 C C . CYS A 1 83 ? 12.877 -7.500 -1.774 1.00 92.88 83 CYS A C 1
ATOM 666 O O . CYS A 1 83 ? 12.642 -8.370 -2.606 1.00 92.88 83 CYS A O 1
ATOM 668 N N . TYR A 1 84 ? 13.045 -6.217 -2.109 1.00 91.81 84 TYR A N 1
ATOM 669 C CA . TYR A 1 84 ? 12.943 -5.714 -3.477 1.00 91.81 84 TYR A CA 1
ATOM 670 C C . TYR A 1 84 ? 14.315 -5.664 -4.160 1.00 91.81 84 TYR A C 1
ATOM 672 O O . TYR A 1 84 ? 15.316 -5.213 -3.594 1.00 91.81 84 TYR A O 1
ATOM 680 N N . ASP A 1 85 ? 14.364 -6.112 -5.415 1.00 82.88 85 ASP A N 1
ATOM 681 C CA . ASP A 1 85 ? 15.631 -6.254 -6.147 1.00 82.88 85 ASP A CA 1
ATOM 682 C C . ASP A 1 85 ? 16.251 -4.908 -6.546 1.00 82.88 85 ASP A C 1
ATOM 684 O O . ASP A 1 85 ? 17.466 -4.771 -6.679 1.00 82.8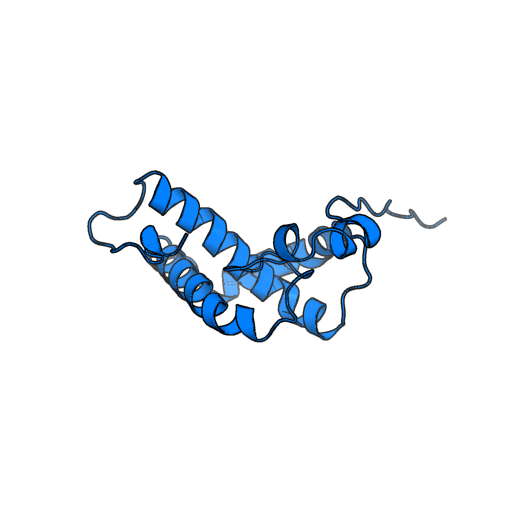8 85 ASP A O 1
ATOM 688 N N . ASP A 1 86 ? 15.419 -3.874 -6.650 1.00 73.94 86 ASP A N 1
ATOM 689 C CA . ASP A 1 86 ? 15.786 -2.595 -7.243 1.00 73.94 86 ASP A CA 1
ATOM 690 C C . ASP A 1 86 ? 16.201 -1.542 -6.220 1.00 73.94 86 ASP A C 1
ATOM 692 O O . ASP A 1 86 ? 15.656 -1.452 -5.119 1.00 73.94 86 ASP A O 1
ATOM 696 N N . ASN A 1 87 ? 17.076 -0.639 -6.664 1.00 79.00 87 ASN A N 1
ATOM 697 C CA . ASN A 1 87 ? 17.202 0.676 -6.049 1.00 79.00 87 ASN A CA 1
ATOM 698 C C . ASN A 1 87 ? 15.916 1.460 -6.338 1.00 79.00 87 ASN A C 1
ATOM 700 O O . ASN A 1 87 ? 15.735 2.007 -7.427 1.00 79.00 87 ASN A O 1
ATOM 704 N N . LEU A 1 88 ? 14.992 1.452 -5.379 1.00 84.88 88 LEU A N 1
ATOM 705 C CA . LEU A 1 88 ? 13.764 2.234 -5.460 1.00 84.88 88 LEU A CA 1
ATOM 706 C C . LEU A 1 88 ? 14.092 3.731 -5.469 1.00 84.88 88 LEU A C 1
ATOM 708 O O . LEU A 1 88 ? 15.024 4.177 -4.800 1.00 84.88 88 LEU A O 1
ATOM 712 N N . ASP A 1 89 ? 13.294 4.510 -6.199 1.00 86.69 89 ASP A N 1
ATOM 713 C CA . ASP A 1 89 ? 13.425 5.966 -6.198 1.00 86.69 89 ASP A CA 1
ATOM 714 C C . ASP A 1 89 ? 13.285 6.525 -4.776 1.00 86.69 89 ASP A C 1
ATOM 716 O O . ASP A 1 89 ? 12.453 6.052 -3.994 1.00 86.69 89 ASP A O 1
ATOM 720 N N . SER A 1 90 ? 14.031 7.585 -4.457 1.00 88.25 90 SER A N 1
ATOM 721 C CA . SER A 1 90 ? 13.990 8.238 -3.140 1.00 88.25 90 SER A CA 1
ATOM 722 C C . SER A 1 90 ? 12.568 8.600 -2.710 1.00 88.25 90 SER A C 1
ATOM 724 O O . SER A 1 90 ? 12.185 8.357 -1.568 1.00 88.25 90 SER A O 1
ATOM 726 N N . ASP A 1 91 ? 11.752 9.097 -3.639 1.00 87.00 91 ASP A N 1
ATOM 727 C CA . ASP A 1 91 ? 10.363 9.485 -3.373 1.00 87.00 91 ASP A CA 1
ATOM 728 C C . ASP A 1 91 ? 9.486 8.294 -2.966 1.00 87.00 91 ASP A C 1
ATOM 730 O O . ASP A 1 91 ? 8.565 8.437 -2.158 1.00 87.00 91 ASP A O 1
ATOM 734 N N . ILE A 1 92 ? 9.776 7.107 -3.513 1.00 88.12 92 ILE A N 1
ATOM 735 C CA . ILE A 1 92 ? 9.100 5.861 -3.145 1.00 88.12 92 ILE A CA 1
ATOM 736 C C . ILE A 1 92 ? 9.557 5.430 -1.754 1.00 88.12 92 ILE A C 1
ATOM 738 O O . ILE A 1 92 ? 8.713 5.112 -0.921 1.00 88.12 92 ILE A O 1
ATOM 742 N N . VAL A 1 93 ? 10.864 5.469 -1.478 1.00 91.56 93 VAL A N 1
ATOM 743 C CA . VAL A 1 93 ? 11.434 5.091 -0.173 1.00 91.56 93 VAL A CA 1
ATOM 744 C C . VAL A 1 93 ? 10.895 5.978 0.955 1.00 91.56 93 VAL A C 1
ATOM 746 O O . VAL A 1 93 ? 10.563 5.482 2.035 1.00 91.56 93 VAL A O 1
ATOM 749 N N . VAL A 1 94 ? 10.737 7.282 0.709 1.00 91.69 94 VAL A N 1
ATOM 750 C CA . VAL A 1 94 ? 10.146 8.227 1.672 1.00 91.69 94 VAL A CA 1
ATOM 751 C C . VAL A 1 94 ? 8.701 7.849 2.008 1.00 91.69 94 VAL A C 1
ATOM 753 O O . VAL A 1 94 ? 8.313 7.896 3.171 1.00 91.69 94 VAL A O 1
ATOM 756 N N . LYS A 1 95 ? 7.912 7.417 1.018 1.00 91.44 95 LYS A N 1
ATOM 757 C CA . LYS A 1 95 ? 6.490 7.058 1.187 1.00 91.44 95 LYS A CA 1
ATOM 758 C C . LYS A 1 95 ? 6.254 5.568 1.455 1.00 91.44 95 LYS A C 1
ATOM 760 O O . LYS A 1 95 ? 5.106 5.131 1.525 1.00 91.44 95 LYS A O 1
ATOM 765 N N . PHE A 1 96 ? 7.316 4.780 1.597 1.00 93.25 96 PHE A N 1
ATOM 766 C CA . PHE A 1 96 ? 7.240 3.322 1.568 1.00 93.25 96 PHE A CA 1
ATOM 767 C C . PHE A 1 96 ? 6.383 2.740 2.696 1.00 93.25 96 PHE A C 1
ATOM 769 O O . PHE A 1 96 ? 5.526 1.902 2.444 1.00 93.25 96 PHE A O 1
ATOM 776 N N . SER A 1 97 ? 6.526 3.233 3.924 1.00 95.62 97 SER A N 1
ATOM 777 C CA . SER A 1 97 ? 5.739 2.738 5.062 1.00 95.62 97 SER A CA 1
ATOM 778 C C . SER A 1 97 ? 4.254 3.060 4.929 1.00 95.62 97 SER A C 1
ATOM 780 O O . SER A 1 97 ? 3.404 2.240 5.266 1.00 95.62 97 SER A O 1
ATOM 782 N N . GLN A 1 98 ? 3.928 4.233 4.376 1.00 94.62 98 GLN A N 1
ATOM 783 C CA . GLN A 1 98 ? 2.547 4.590 4.059 1.00 94.62 98 GLN A CA 1
ATOM 784 C C . GLN A 1 98 ? 1.971 3.658 2.989 1.00 94.62 98 GLN A C 1
ATOM 786 O O . GLN A 1 98 ? 0.833 3.212 3.117 1.00 94.62 98 GLN A O 1
ATOM 791 N N . MET A 1 99 ? 2.760 3.339 1.963 1.00 93.19 99 MET A N 1
ATOM 792 C CA . MET A 1 99 ? 2.372 2.384 0.929 1.00 93.19 99 MET A CA 1
ATOM 793 C C . MET A 1 99 ? 2.114 0.996 1.522 1.00 93.19 99 MET A C 1
ATOM 795 O O . MET A 1 99 ? 1.038 0.448 1.308 1.00 93.19 99 MET A O 1
ATOM 799 N N . LEU A 1 100 ? 3.035 0.466 2.334 1.00 94.69 100 LEU A N 1
ATOM 800 C CA . LEU A 1 100 ? 2.862 -0.832 2.991 1.00 94.69 100 LEU A CA 1
ATOM 801 C C . LEU A 1 100 ? 1.627 -0.871 3.897 1.00 94.69 100 LEU A C 1
ATOM 803 O O . LEU A 1 100 ? 0.913 -1.873 3.901 1.00 94.69 100 LEU A O 1
ATOM 807 N N . LEU A 1 101 ? 1.344 0.211 4.631 1.00 95.94 101 LEU A N 1
ATOM 808 C CA . LEU A 1 101 ? 0.141 0.303 5.458 1.00 95.94 101 LEU A CA 1
ATOM 809 C C . LEU A 1 101 ? -1.127 0.199 4.607 1.00 95.94 101 LEU A C 1
ATOM 811 O O . LEU A 1 101 ? -2.003 -0.615 4.893 1.00 95.94 101 LEU A O 1
ATOM 815 N N . LEU A 1 102 ? -1.226 1.022 3.562 1.00 94.75 102 LEU A N 1
ATOM 816 C CA . LEU A 1 102 ? -2.399 1.059 2.691 1.00 94.75 102 LEU A CA 1
ATOM 817 C C . LEU A 1 102 ? -2.595 -0.266 1.952 1.00 94.75 102 LEU A C 1
ATOM 819 O O . LEU A 1 102 ? -3.712 -0.781 1.914 1.00 94.75 102 LEU A O 1
ATOM 823 N N . ASP A 1 103 ? -1.519 -0.839 1.419 1.00 93.62 103 ASP A N 1
ATOM 824 C CA . ASP A 1 103 ? -1.543 -2.106 0.688 1.00 93.62 103 ASP A CA 1
ATOM 825 C C . ASP A 1 103 ? -1.903 -3.279 1.601 1.00 93.62 103 ASP A C 1
ATOM 827 O O . ASP A 1 103 ? -2.766 -4.089 1.262 1.00 93.62 103 ASP A O 1
ATOM 831 N N . GLY A 1 104 ? -1.290 -3.352 2.785 1.00 94.69 104 GLY A N 1
ATOM 832 C CA . GLY A 1 104 ? -1.559 -4.398 3.767 1.00 94.69 104 GLY A CA 1
ATOM 833 C C . GLY A 1 104 ? -2.996 -4.347 4.285 1.00 94.69 104 GLY A C 1
ATOM 834 O O . GLY A 1 104 ? -3.687 -5.369 4.288 1.00 94.69 104 GLY A O 1
ATOM 835 N N . CYS A 1 105 ? -3.481 -3.158 4.663 1.00 94.62 105 CYS A N 1
ATOM 836 C CA . CYS A 1 105 ? -4.872 -2.974 5.081 1.00 94.62 105 CYS A CA 1
ATOM 837 C C . CYS A 1 105 ? -5.850 -3.319 3.957 1.00 94.62 105 CYS A C 1
ATOM 839 O O . CYS A 1 105 ? -6.841 -4.002 4.215 1.00 94.62 105 CYS A O 1
ATOM 841 N N . PHE A 1 106 ? -5.561 -2.899 2.721 1.00 93.88 106 PHE A N 1
ATOM 842 C CA . PHE A 1 106 ? -6.360 -3.270 1.559 1.00 93.88 106 PHE A CA 1
ATOM 843 C C . PHE A 1 106 ? -6.448 -4.790 1.403 1.00 93.88 106 PHE A C 1
ATOM 845 O O . PHE A 1 106 ? -7.553 -5.318 1.396 1.00 93.88 106 PHE A O 1
ATOM 852 N N . ILE A 1 107 ? -5.319 -5.505 1.339 1.00 94.25 107 ILE A N 1
ATOM 853 C CA . ILE A 1 107 ? -5.302 -6.962 1.128 1.00 94.25 107 ILE A CA 1
ATOM 854 C C . ILE A 1 107 ? -6.075 -7.683 2.237 1.00 94.25 107 ILE A C 1
ATOM 856 O O . ILE A 1 107 ? -6.942 -8.511 1.955 1.00 94.25 107 ILE A O 1
ATOM 860 N N . VAL A 1 108 ? -5.785 -7.361 3.501 1.00 93.69 108 VAL A N 1
ATOM 861 C CA . VAL A 1 108 ? -6.403 -8.037 4.649 1.00 93.69 108 VAL A CA 1
ATOM 862 C C . VAL A 1 108 ? -7.907 -7.790 4.683 1.00 93.69 108 VAL A C 1
ATOM 864 O O . VAL A 1 108 ? -8.678 -8.742 4.798 1.00 93.69 108 VAL A O 1
ATOM 867 N N . GLU A 1 109 ? -8.352 -6.538 4.585 1.00 92.69 109 GLU A N 1
ATOM 868 C CA . GLU A 1 109 ? -9.780 -6.228 4.663 1.00 92.69 109 GLU A CA 1
ATOM 869 C C . GLU A 1 109 ? -10.546 -6.660 3.409 1.00 92.69 109 GLU A C 1
ATOM 871 O O . GLU A 1 109 ? -11.678 -7.124 3.531 1.00 92.69 109 GLU A O 1
ATOM 876 N N . PHE A 1 110 ? -9.933 -6.597 2.225 1.00 91.25 110 PHE A N 1
ATOM 877 C CA . PHE A 1 110 ? -10.525 -7.126 0.998 1.00 91.25 110 PHE A CA 1
ATOM 878 C C . PHE A 1 110 ? -10.770 -8.634 1.118 1.00 91.25 110 PHE A C 1
ATOM 880 O O . PHE A 1 110 ? -11.882 -9.099 0.876 1.00 91.25 110 PHE A O 1
ATOM 887 N N . ILE A 1 111 ? -9.782 -9.414 1.578 1.00 91.62 111 ILE A N 1
ATOM 888 C CA . ILE A 1 111 ? -9.961 -10.857 1.815 1.00 91.62 111 ILE A CA 1
ATOM 889 C C . ILE A 1 111 ? -11.071 -11.102 2.844 1.00 91.62 111 ILE A C 1
ATOM 891 O O . ILE A 1 111 ? -11.921 -11.971 2.650 1.00 91.62 111 ILE A O 1
ATOM 895 N N . ARG A 1 112 ? -11.113 -10.326 3.934 1.00 90.06 112 ARG A N 1
ATOM 896 C CA . ARG A 1 112 ? -12.173 -10.444 4.947 1.00 90.06 112 ARG A CA 1
ATOM 897 C C . ARG A 1 112 ? -13.559 -10.162 4.375 1.00 90.06 112 ARG A C 1
ATOM 899 O O . ARG A 1 112 ? -14.479 -10.926 4.669 1.00 90.06 112 ARG A O 1
ATOM 906 N N . GLU A 1 113 ? -13.701 -9.110 3.570 1.00 88.31 113 GLU A N 1
ATOM 907 C CA . GLU A 1 113 ? -14.942 -8.770 2.868 1.00 88.31 113 GLU A CA 1
ATOM 908 C C . GLU A 1 113 ? -15.379 -9.927 1.961 1.00 88.31 113 GLU A C 1
ATOM 910 O O . GLU A 1 113 ? -16.512 -10.402 2.063 1.00 88.31 113 GLU A O 1
ATOM 915 N N . ARG A 1 114 ? -14.459 -10.459 1.147 1.00 85.81 114 ARG A N 1
ATOM 916 C CA . ARG A 1 114 ? -14.733 -11.558 0.208 1.00 85.81 114 ARG A CA 1
ATOM 917 C C . ARG A 1 114 ? -15.055 -12.884 0.895 1.00 85.81 114 ARG A C 1
ATOM 919 O O . ARG A 1 114 ? -15.866 -13.645 0.378 1.00 85.81 114 ARG A O 1
ATOM 926 N N . CYS A 1 115 ? -14.500 -13.139 2.077 1.00 88.19 115 CYS A N 1
ATOM 927 C CA . CYS A 1 115 ? -14.820 -14.314 2.889 1.00 88.19 115 CYS A CA 1
ATOM 928 C C . CYS A 1 115 ? -16.065 -14.140 3.782 1.00 88.19 115 CYS A C 1
ATOM 930 O O . CYS A 1 115 ? -16.289 -14.974 4.659 1.00 88.19 115 CYS A O 1
ATOM 932 N N . GLY A 1 116 ? -16.836 -13.055 3.640 1.00 81.19 116 GLY A N 1
ATOM 933 C CA . GLY A 1 116 ? -18.035 -12.817 4.452 1.00 81.19 116 GLY A CA 1
ATOM 934 C C . GLY A 1 116 ? -17.746 -12.511 5.927 1.00 81.19 116 GLY A C 1
ATOM 935 O O . GLY A 1 116 ? -18.647 -12.550 6.757 1.00 81.19 116 GLY A O 1
ATOM 936 N N . ARG A 1 117 ? -16.497 -12.176 6.276 1.00 77.56 117 ARG A N 1
ATOM 937 C CA . ARG A 1 117 ? -16.083 -11.758 7.629 1.00 77.56 117 ARG A CA 1
ATOM 938 C C . ARG A 1 117 ? -16.167 -10.238 7.813 1.00 77.56 117 ARG A C 1
ATOM 940 O O . ARG A 1 117 ? -15.397 -9.665 8.596 1.00 77.56 117 ARG A O 1
ATOM 947 N N . LYS A 1 118 ? -17.074 -9.596 7.072 1.00 68.38 118 LYS A N 1
ATOM 948 C CA . LYS A 1 118 ? -17.382 -8.171 7.196 1.00 68.38 118 LYS A CA 1
ATOM 949 C C . LYS A 1 118 ? -18.352 -7.923 8.361 1.00 68.38 118 LYS A C 1
ATOM 951 O O . LYS A 1 118 ? -19.149 -8.810 8.678 1.00 68.38 118 LYS A O 1
ATOM 956 N N . PRO A 1 119 ? -18.299 -6.753 9.016 1.00 64.94 119 PRO A N 1
ATOM 957 C CA . PRO A 1 119 ? -19.362 -6.327 9.922 1.00 64.94 119 PRO A CA 1
ATOM 958 C C . PRO A 1 119 ? -20.718 -6.360 9.198 1.00 64.94 119 PRO A C 1
ATOM 960 O O . PRO A 1 119 ? -20.788 -6.069 8.005 1.00 64.94 119 PRO A O 1
ATOM 963 N N . ARG A 1 120 ? -21.793 -6.737 9.905 1.00 58.91 120 ARG A N 1
ATOM 964 C CA . ARG A 1 120 ? -23.124 -6.988 9.309 1.00 58.91 120 ARG A CA 1
ATOM 965 C C . ARG A 1 120 ? -23.743 -5.769 8.607 1.00 58.91 120 ARG A C 1
ATOM 967 O O . ARG A 1 120 ? -24.663 -5.947 7.822 1.00 58.91 120 ARG A O 1
ATOM 974 N N . GLU A 1 121 ? -23.226 -4.575 8.871 1.00 65.81 121 GLU 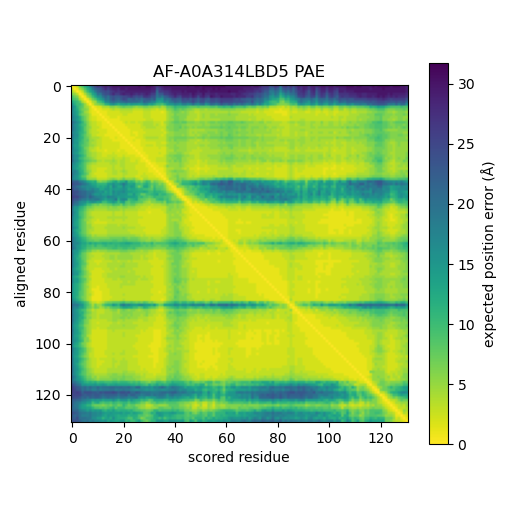A N 1
ATOM 975 C CA . GLU A 1 121 ? -23.807 -3.289 8.468 1.00 65.81 121 GLU A CA 1
ATOM 976 C C . GLU A 1 121 ? -22.968 -2.537 7.424 1.00 65.81 121 GLU A C 1
ATOM 978 O O . GLU A 1 121 ? -23.239 -1.377 7.137 1.00 65.81 121 GLU A O 1
ATOM 983 N N . GLU A 1 122 ? -21.929 -3.161 6.859 1.00 71.44 122 GLU A N 1
ATOM 984 C CA . GLU A 1 122 ? -21.056 -2.487 5.895 1.00 71.44 122 GLU A CA 1
ATOM 985 C C . GLU A 1 122 ? -21.261 -2.979 4.452 1.00 71.44 122 GLU A C 1
ATOM 987 O O . GLU A 1 122 ? -21.201 -4.182 4.150 1.00 71.44 122 GLU A O 1
ATOM 992 N N . ASP A 1 123 ? -21.449 -2.017 3.546 1.00 76.62 123 ASP A N 1
ATOM 993 C CA . ASP A 1 123 ? -21.513 -2.233 2.099 1.00 76.62 123 ASP A CA 1
ATOM 994 C C . ASP A 1 123 ? -20.167 -2.697 1.529 1.00 76.62 123 ASP A C 1
ATOM 996 O O . ASP A 1 123 ? -19.103 -2.495 2.125 1.00 76.62 123 ASP A O 1
ATOM 1000 N N . GLU A 1 124 ? -20.201 -3.344 0.361 1.00 83.00 124 GLU A N 1
ATOM 1001 C CA . GLU A 1 124 ? -18.966 -3.683 -0.350 1.00 83.00 124 GLU A CA 1
ATOM 1002 C C . GLU A 1 124 ? -18.260 -2.402 -0.821 1.00 83.00 124 GLU A C 1
ATOM 1004 O O . GLU A 1 124 ? -18.871 -1.550 -1.464 1.00 83.00 124 GLU A O 1
ATOM 1009 N N . ILE A 1 125 ? -16.966 -2.254 -0.509 1.00 84.50 125 ILE A N 1
ATOM 1010 C CA . ILE A 1 125 ? -16.199 -1.054 -0.906 1.00 84.50 125 ILE A CA 1
ATOM 1011 C C . ILE A 1 125 ? -15.897 -1.070 -2.410 1.00 84.50 125 ILE A C 1
ATOM 1013 O O . ILE A 1 125 ? -15.861 -0.018 -3.050 1.00 84.50 125 ILE A O 1
ATOM 1017 N N . ILE A 1 126 ? -15.656 -2.256 -2.975 1.00 81.94 126 ILE A N 1
ATOM 1018 C CA . ILE A 1 126 ? -15.407 -2.450 -4.407 1.00 81.94 126 ILE A CA 1
ATOM 1019 C C . ILE A 1 126 ? -16.485 -3.377 -4.961 1.00 81.94 126 ILE A C 1
ATOM 1021 O O . ILE A 1 126 ? -16.545 -4.553 -4.583 1.00 81.94 126 ILE A O 1
ATOM 1025 N N . ASN A 1 127 ? -17.289 -2.852 -5.890 1.00 76.56 127 ASN A N 1
ATOM 1026 C CA . ASN A 1 127 ? -18.318 -3.622 -6.582 1.00 76.56 127 ASN A CA 1
ATOM 1027 C C . ASN A 1 127 ? -17.680 -4.812 -7.323 1.00 76.56 127 ASN A C 1
ATOM 1029 O O . ASN A 1 127 ? -16.655 -4.669 -7.992 1.00 76.56 127 ASN A O 1
ATOM 1033 N N . ARG A 1 128 ? -18.296 -5.992 -7.198 1.00 71.25 128 ARG A N 1
ATOM 1034 C CA . ARG A 1 128 ? -17.889 -7.220 -7.896 1.00 71.25 128 ARG A CA 1
ATOM 1035 C C . ARG A 1 128 ? -17.932 -7.096 -9.407 1.00 71.25 128 ARG A C 1
ATOM 1037 O O . ARG A 1 128 ? -17.127 -7.731 -10.062 1.00 71.25 128 ARG A O 1
ATOM 1044 N N . GLU A 1 129 ? -18.833 -6.279 -9.934 1.00 74.50 129 GLU A N 1
ATOM 1045 C CA . GLU A 1 129 ? -18.997 -6.048 -11.371 1.00 74.50 129 GLU A CA 1
ATOM 1046 C C . GLU A 1 129 ? -17.840 -5.243 -11.981 1.00 74.50 129 GLU A C 1
ATOM 1048 O O . GLU A 1 129 ? -17.724 -5.157 -13.199 1.00 74.50 129 GLU A O 1
ATOM 1053 N N . TRP A 1 130 ? -16.998 -4.621 -11.148 1.00 68.19 130 TRP A N 1
ATOM 1054 C CA . TRP A 1 130 ? -15.823 -3.867 -11.597 1.00 68.19 130 TRP A CA 1
ATOM 1055 C C . TRP A 1 130 ? -14.545 -4.712 -11.649 1.00 68.19 130 TRP A C 1
ATOM 1057 O O . TRP A 1 130 ? -13.513 -4.207 -12.094 1.00 68.19 130 TRP A O 1
ATOM 1067 N N . MET A 1 131 ? -14.597 -5.953 -11.156 1.00 59.50 131 MET A N 1
ATOM 1068 C CA . MET A 1 131 ? -13.491 -6.915 -11.185 1.00 59.50 131 MET A CA 1
ATOM 1069 C C . MET A 1 131 ? -13.667 -7.899 -12.333 1.00 59.50 131 MET A C 1
ATOM 1071 O O . MET A 1 131 ? -12.635 -8.206 -12.967 1.00 59.50 131 MET A O 1
#

Solvent-accessible surface area (backbone atoms only — not comparable to full-atom values): 8112 Å² total; per-residue (Å²): 133,83,84,76,75,76,75,62,57,76,49,72,80,78,54,65,70,61,37,70,76,41,51,76,84,70,45,74,88,58,66,68,71,66,80,90,54,76,83,48,76,85,38,58,77,39,53,58,54,24,52,54,28,38,51,53,52,36,71,76,36,79,91,54,53,72,67,59,54,41,55,58,38,54,77,44,41,72,62,59,54,38,24,40,73,64,90,70,54,68,75,52,62,74,45,38,45,61,49,52,50,34,42,50,32,26,54,56,46,50,51,30,48,76,70,66,67,50,67,96,86,64,78,79,91,68,63,75,92,79,110

Radius of gyration: 16.91 Å; Cα contacts (8 Å, |Δi|>4): 84; chains: 1; bounding box: 59×24×45 Å

Nearest PDB structures (foldseek):
  1e91-assembly1_A  TM=2.820E-01  e=8.158E+00  Mus musculus

Organism: Nicotiana attenuata (NCBI:txid49451)

Foldseek 3Di:
DDPPPPLQAADEQDDPVVCVVPVPVRADQEADAAQPNPPDPNNVVRLVLLVVLLVQVCVVVVVDDPVNQLVVLVVCLVVVVSNYPDPGDPVCSVCVSVRCSSNVSCVVSVVCVVVVVHDPPDDDSDDPVVD

Mean predicted aligned error: 6.97 Å

pLDDT: mean 84.65, std 12.89, range [36.94, 97.12]

InterPro domains:
  IPR004158 Protein of unknown function DUF247, plant [PF03140] (11-131)
  IPR004158 Protein of unknown function DUF247, plant [PTHR31170] (5-131)